Protein AF-A0A7W5KEK1-F1 (afdb_monomer_lite)

Secondary structure (DSSP, 8-state):
----PPP-PPPPPPPPP--HHHHHHHHHHHHHHPPP-HHHHHHHHHHHHT--HHHHHH---HHHHHHHHHHHHHTTSSSGGGHHHHS-HHHHHHHHHHHHHHHHHHHTT-SSPPPP-SPP-GGGS-HHHHHHHHHH-S-HHHHHHHHHHHHHHHHHTT-

Sequence (159 aa):
MKSYRPAARKAAKPFAWESMGAWVRLMHRLFALETPSSEHYQRTRETARALTVERIRECRHDDDLARCEAMLMEARAGWLYGLDRAFTRAERGTLLVEVRNRRQLLALGRQAPKPKGARMDPRCLPDDALKRLIQSHADVAVVDRLRRERERRAVERRG

Radius of gyration: 25.97 Å; chains: 1; bounding box: 60×24×90 Å

pLDDT: mean 84.9, std 13.56, range [41.19, 97.44]

Structure (mmCIF, N/CA/C/O backbone):
data_AF-A0A7W5KEK1-F1
#
_entry.id   AF-A0A7W5KEK1-F1
#
loop_
_atom_site.group_PDB
_atom_site.id
_atom_site.type_symbol
_atom_site.label_atom_id
_atom_site.label_alt_id
_atom_site.label_comp_id
_atom_site.label_asym_id
_atom_site.label_entity_id
_atom_site.label_seq_id
_atom_site.pdbx_PDB_ins_code
_atom_site.Cartn_x
_atom_site.Cartn_y
_atom_site.Cartn_z
_atom_site.occupancy
_atom_site.B_iso_or_equiv
_atom_site.auth_seq_id
_atom_site.auth_comp_id
_atom_site.auth_asym_id
_atom_site.auth_atom_id
_atom_site.pdbx_PDB_model_num
ATOM 1 N N . MET A 1 1 ? 36.462 9.501 -45.117 1.00 41.19 1 MET A N 1
ATOM 2 C CA . MET A 1 1 ? 35.834 8.569 -44.151 1.00 41.19 1 MET A CA 1
ATOM 3 C C . MET A 1 1 ? 34.475 9.123 -43.736 1.00 41.19 1 MET A C 1
ATOM 5 O O . MET A 1 1 ? 34.431 10.107 -43.012 1.00 41.19 1 MET A O 1
ATOM 9 N N . LYS A 1 2 ? 33.369 8.564 -44.249 1.00 43.12 2 LYS A N 1
ATOM 10 C CA . LYS A 1 2 ? 32.009 8.923 -43.807 1.00 43.12 2 LYS A CA 1
ATOM 11 C C . LYS A 1 2 ? 31.772 8.277 -42.442 1.00 43.12 2 LYS A C 1
ATOM 13 O O . LYS A 1 2 ? 31.727 7.055 -42.349 1.00 43.12 2 LYS A O 1
ATOM 18 N N . SER A 1 3 ? 31.672 9.088 -41.394 1.00 44.62 3 SER A N 1
ATOM 19 C CA . SER A 1 3 ? 31.310 8.638 -40.054 1.00 44.62 3 SER A CA 1
ATOM 20 C C . SER A 1 3 ? 29.878 8.101 -40.070 1.00 44.62 3 SER A C 1
ATOM 22 O O . SER A 1 3 ? 28.920 8.811 -40.378 1.00 44.62 3 SER A O 1
ATOM 24 N N . TYR A 1 4 ? 29.737 6.810 -39.779 1.00 44.66 4 TYR A N 1
ATOM 25 C CA . TYR A 1 4 ? 28.451 6.151 -39.608 1.00 44.66 4 TYR A CA 1
ATOM 26 C C . TYR A 1 4 ? 27.780 6.727 -38.353 1.00 44.66 4 TYR A C 1
ATOM 28 O O . TYR A 1 4 ? 28.151 6.389 -37.231 1.00 44.66 4 TYR A O 1
ATOM 36 N N . ARG A 1 5 ? 26.824 7.649 -38.524 1.00 48.72 5 ARG A N 1
ATOM 37 C CA . ARG A 1 5 ? 25.911 8.035 -37.440 1.00 48.72 5 ARG A CA 1
ATOM 38 C C . ARG A 1 5 ? 24.956 6.858 -37.221 1.00 48.72 5 ARG A C 1
ATOM 40 O O . ARG A 1 5 ? 24.251 6.510 -38.169 1.00 48.72 5 ARG A O 1
ATOM 47 N N . PRO A 1 6 ? 24.893 6.252 -36.021 1.00 50.03 6 PRO A N 1
ATOM 48 C CA . PRO A 1 6 ? 23.842 5.293 -35.740 1.00 50.03 6 PRO A CA 1
ATOM 49 C C . PRO A 1 6 ? 22.508 6.018 -35.912 1.00 50.03 6 PRO A C 1
ATOM 51 O O . PRO A 1 6 ? 22.307 7.090 -35.336 1.00 50.03 6 PRO A O 1
ATOM 54 N N . ALA A 1 7 ? 21.628 5.463 -36.746 1.00 50.09 7 ALA A N 1
ATOM 55 C CA . ALA A 1 7 ? 20.265 5.951 -36.883 1.00 50.09 7 ALA A CA 1
ATOM 56 C C . ALA A 1 7 ? 19.669 6.106 -35.479 1.00 50.09 7 ALA A C 1
ATOM 58 O O . ALA A 1 7 ? 19.782 5.186 -34.665 1.00 50.09 7 ALA A O 1
ATOM 59 N N . ALA A 1 8 ? 19.088 7.273 -35.186 1.00 47.56 8 ALA A N 1
ATOM 60 C CA . ALA A 1 8 ? 18.400 7.511 -33.928 1.00 47.56 8 ALA A CA 1
ATOM 61 C C . ALA A 1 8 ? 17.391 6.374 -33.726 1.00 47.56 8 ALA A C 1
ATOM 63 O O . ALA A 1 8 ? 16.401 6.282 -34.457 1.00 47.56 8 ALA A O 1
ATOM 64 N N . ARG A 1 9 ? 17.683 5.455 -32.795 1.00 56.56 9 ARG A N 1
ATOM 65 C CA . ARG A 1 9 ? 16.740 4.405 -32.415 1.00 56.56 9 ARG A CA 1
ATOM 66 C C . ARG A 1 9 ? 15.462 5.123 -32.007 1.00 56.56 9 ARG A C 1
ATOM 68 O O . ARG A 1 9 ? 15.503 5.992 -31.138 1.00 56.56 9 ARG A O 1
ATOM 75 N N . LYS A 1 10 ? 14.357 4.832 -32.702 1.00 53.78 10 LYS A N 1
ATOM 76 C CA . LYS A 1 10 ? 13.035 5.371 -32.364 1.00 53.78 10 LYS A CA 1
ATOM 77 C C . LYS A 1 10 ? 12.827 5.156 -30.869 1.00 53.78 10 LYS A C 1
ATOM 79 O O . LYS A 1 10 ? 12.846 4.010 -30.434 1.00 53.78 10 LYS A O 1
ATOM 84 N N . ALA A 1 11 ? 12.653 6.243 -30.116 1.00 56.56 11 ALA A N 1
ATOM 85 C CA . ALA A 1 11 ? 12.345 6.165 -28.696 1.00 56.56 11 ALA A CA 1
ATOM 86 C C . ALA A 1 11 ? 11.171 5.196 -28.500 1.00 56.56 11 ALA A C 1
ATOM 88 O O . ALA A 1 11 ? 10.146 5.314 -29.184 1.00 56.56 11 ALA A O 1
ATOM 89 N N . ALA A 1 12 ? 11.351 4.201 -27.631 1.00 59.41 12 ALA A N 1
ATOM 90 C CA . ALA A 1 12 ? 10.292 3.264 -27.298 1.00 59.41 12 ALA A CA 1
ATOM 91 C C . ALA A 1 12 ? 9.057 4.053 -26.839 1.00 59.41 12 ALA A C 1
ATOM 93 O O . ALA A 1 12 ? 9.173 5.019 -26.085 1.00 59.41 12 ALA A O 1
ATOM 94 N N . LYS A 1 13 ? 7.868 3.676 -27.325 1.00 60.53 13 LYS A N 1
ATOM 95 C CA . LYS A 1 13 ? 6.630 4.326 -26.883 1.00 60.53 13 LYS A CA 1
ATOM 96 C C . LYS A 1 13 ? 6.479 4.127 -25.366 1.00 60.53 13 LYS A C 1
ATOM 98 O O . LYS A 1 13 ? 6.654 2.991 -24.911 1.00 60.53 13 LYS A O 1
ATOM 103 N N . PRO A 1 14 ? 6.135 5.181 -24.606 1.00 64.12 14 PRO A N 1
ATOM 104 C CA . PRO A 1 14 ? 5.912 5.061 -23.173 1.00 64.12 14 PRO A CA 1
ATOM 105 C C . PRO A 1 14 ? 4.763 4.088 -22.905 1.00 64.12 14 PRO A C 1
ATOM 107 O O . PRO A 1 14 ? 3.810 3.998 -23.686 1.00 64.12 14 PRO A O 1
ATOM 110 N N . PHE A 1 15 ? 4.858 3.343 -21.804 1.00 75.69 15 PHE A N 1
ATOM 111 C CA . PHE A 1 15 ? 3.777 2.465 -21.371 1.00 75.69 15 PHE A CA 1
ATOM 112 C C . PHE A 1 15 ? 2.512 3.286 -21.085 1.00 75.69 15 PHE A C 1
ATOM 114 O O . PHE A 1 15 ? 2.535 4.214 -20.278 1.00 75.69 15 PHE A O 1
ATOM 121 N N . ALA A 1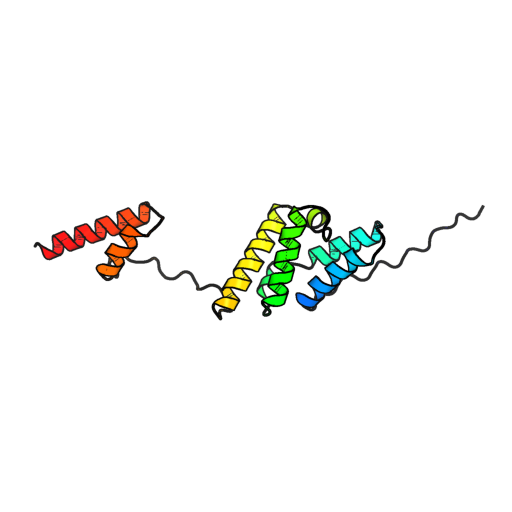 16 ? 1.405 2.924 -21.733 1.00 83.06 16 ALA A N 1
ATOM 122 C CA . ALA A 1 16 ? 0.088 3.463 -21.429 1.00 83.06 16 ALA A CA 1
ATOM 123 C C . ALA A 1 16 ? -0.575 2.572 -20.372 1.00 83.06 16 ALA A C 1
ATOM 125 O O . ALA A 1 16 ? -0.761 1.376 -20.589 1.00 83.06 16 ALA A O 1
ATOM 126 N N . TRP A 1 17 ? -0.903 3.144 -19.213 1.00 87.00 17 TRP A N 1
ATOM 127 C CA . TRP A 1 17 ? -1.548 2.397 -18.136 1.00 87.00 17 TRP A CA 1
ATOM 128 C C . TRP A 1 17 ? -2.970 1.978 -18.527 1.00 87.00 17 TRP A C 1
ATOM 130 O O . TRP A 1 17 ? -3.836 2.830 -18.712 1.00 87.00 17 TRP A O 1
ATOM 140 N N . GLU A 1 18 ? -3.221 0.671 -18.567 1.00 89.31 18 GLU A N 1
ATOM 141 C CA . GLU A 1 18 ? -4.557 0.098 -18.795 1.00 89.31 18 GLU A CA 1
ATOM 142 C C . GLU A 1 18 ? -5.147 -0.500 -17.512 1.00 89.31 18 GLU A C 1
ATOM 144 O O . GLU A 1 18 ? -6.286 -0.232 -17.141 1.00 89.31 18 GLU A O 1
ATOM 149 N N . SER A 1 19 ? -4.362 -1.322 -16.814 1.00 92.25 19 SER A N 1
ATOM 150 C CA . SER A 1 19 ? -4.759 -2.004 -15.582 1.00 92.25 19 SER A CA 1
ATOM 151 C C . SER A 1 19 ? -3.532 -2.440 -14.784 1.00 92.25 19 SER A C 1
ATOM 153 O O . SER A 1 19 ? -2.434 -2.564 -15.335 1.00 92.25 19 SER A O 1
ATOM 155 N N . MET A 1 20 ? -3.735 -2.744 -13.498 1.00 94.19 20 MET A N 1
ATOM 156 C CA . MET A 1 20 ? -2.693 -3.328 -12.648 1.00 94.19 20 MET A CA 1
ATOM 157 C C . MET A 1 20 ? -2.175 -4.649 -13.235 1.00 94.19 20 MET A C 1
ATOM 159 O O . MET A 1 20 ? -0.969 -4.821 -13.383 1.00 94.19 20 MET A O 1
ATOM 163 N N . GLY A 1 21 ? -3.064 -5.556 -13.652 1.00 92.62 21 GLY A N 1
ATOM 164 C CA . GLY A 1 21 ? -2.660 -6.822 -14.263 1.00 92.62 21 GLY A CA 1
ATOM 165 C C . GLY A 1 21 ? -1.838 -6.654 -15.548 1.00 92.62 21 GLY A C 1
ATOM 166 O O . GLY A 1 21 ? -0.876 -7.395 -15.761 1.00 92.62 21 GLY A O 1
ATOM 167 N N . ALA A 1 22 ? -2.164 -5.674 -16.401 1.00 92.81 22 ALA A N 1
ATOM 168 C CA . ALA A 1 22 ? -1.365 -5.368 -17.593 1.00 92.81 22 ALA A CA 1
ATOM 169 C C . ALA A 1 22 ? 0.037 -4.865 -17.225 1.00 92.81 22 ALA A C 1
ATOM 171 O O . ALA A 1 22 ? 1.026 -5.310 -17.813 1.00 92.81 22 ALA A O 1
ATOM 172 N N . TRP A 1 23 ? 0.122 -4.000 -16.213 1.00 94.12 23 TRP A N 1
ATOM 173 C CA . TRP A 1 23 ? 1.388 -3.508 -15.685 1.00 94.12 23 TRP A CA 1
ATOM 174 C C . TRP A 1 23 ? 2.253 -4.642 -15.112 1.00 94.12 23 TRP A C 1
ATOM 176 O O . TRP A 1 23 ? 3.405 -4.788 -15.519 1.00 94.12 23 TRP A O 1
ATOM 186 N N . VAL A 1 24 ? 1.685 -5.505 -14.258 1.00 91.75 24 VAL A N 1
ATOM 187 C CA . VAL A 1 24 ? 2.380 -6.667 -13.668 1.00 91.75 24 VAL A CA 1
ATOM 188 C C . VAL A 1 24 ? 2.948 -7.569 -14.768 1.00 91.75 24 VAL A C 1
ATOM 190 O O . VAL A 1 24 ? 4.134 -7.900 -14.760 1.00 91.75 24 VAL A O 1
ATOM 193 N N . ARG A 1 25 ? 2.127 -7.929 -15.765 1.00 90.88 25 ARG A N 1
ATOM 194 C CA . ARG A 1 25 ? 2.565 -8.774 -16.889 1.00 90.88 25 ARG A CA 1
ATOM 195 C C . ARG A 1 25 ? 3.694 -8.135 -17.690 1.00 90.88 25 ARG A C 1
ATOM 197 O O . ARG A 1 25 ? 4.639 -8.832 -18.058 1.00 90.88 25 ARG A O 1
ATOM 204 N N . LEU A 1 26 ? 3.609 -6.833 -17.968 1.00 89.94 26 LEU A N 1
ATOM 205 C CA . LEU A 1 26 ? 4.654 -6.139 -18.711 1.00 89.94 26 LEU A CA 1
ATOM 206 C C . LEU A 1 26 ? 5.964 -6.092 -17.919 1.00 89.94 26 LEU A C 1
ATOM 208 O O . LEU A 1 26 ? 7.011 -6.382 -18.489 1.00 89.94 26 LEU A O 1
ATOM 212 N N . MET A 1 27 ? 5.913 -5.803 -16.619 1.00 89.88 27 MET A N 1
ATOM 213 C CA . MET A 1 27 ? 7.105 -5.800 -15.771 1.00 89.88 27 MET A CA 1
ATOM 214 C C . MET A 1 27 ? 7.785 -7.174 -15.721 1.00 89.88 27 MET A C 1
ATOM 216 O O . MET A 1 27 ? 9.001 -7.248 -15.888 1.00 89.88 27 MET A O 1
ATOM 220 N N . HIS A 1 28 ? 7.029 -8.271 -15.582 1.00 87.69 28 HIS A N 1
ATOM 221 C CA . HIS A 1 28 ? 7.601 -9.620 -15.689 1.00 87.69 28 HIS A CA 1
ATOM 222 C C . HIS A 1 28 ? 8.236 -9.865 -17.061 1.00 87.69 28 HIS A C 1
ATOM 224 O O . HIS A 1 28 ? 9.338 -10.404 -17.144 1.00 87.69 28 HIS A O 1
ATOM 230 N N . ARG A 1 29 ? 7.567 -9.446 -18.142 1.00 86.62 29 ARG A N 1
ATOM 231 C CA . ARG A 1 29 ? 8.061 -9.634 -19.510 1.00 86.62 29 ARG A CA 1
ATOM 232 C C . ARG A 1 29 ? 9.377 -8.902 -19.759 1.00 86.62 29 ARG A C 1
ATOM 234 O O . ARG A 1 29 ? 10.276 -9.494 -20.350 1.00 86.62 29 ARG A O 1
ATOM 241 N N . LEU A 1 30 ? 9.480 -7.644 -19.322 1.00 85.12 30 LEU A N 1
ATOM 242 C CA . LEU A 1 30 ? 10.696 -6.843 -19.474 1.00 85.12 30 LEU A CA 1
ATOM 243 C C . LEU A 1 30 ? 11.892 -7.564 -18.833 1.00 85.12 30 LEU A C 1
ATOM 245 O O . LEU A 1 30 ? 12.943 -7.649 -19.453 1.00 85.12 30 LEU A O 1
ATOM 249 N N . PHE A 1 31 ? 11.716 -8.172 -17.659 1.00 77.69 31 PHE A N 1
ATOM 250 C CA . PHE A 1 31 ? 12.807 -8.854 -16.951 1.00 77.69 31 PHE A CA 1
ATOM 251 C C . PHE A 1 31 ? 13.094 -10.278 -17.414 1.00 77.69 31 PHE A C 1
ATOM 253 O O . PHE A 1 31 ? 14.227 -10.732 -17.293 1.00 77.69 31 PHE A O 1
ATOM 260 N N . ALA A 1 32 ? 12.092 -10.990 -17.926 1.00 77.19 32 ALA A N 1
ATOM 261 C CA . ALA A 1 32 ? 12.263 -12.371 -18.362 1.00 77.19 32 ALA A CA 1
ATOM 262 C C . ALA A 1 32 ? 12.882 -12.492 -19.763 1.00 77.19 32 ALA A C 1
ATOM 264 O O . ALA A 1 32 ? 13.515 -13.503 -20.053 1.00 77.19 32 ALA A O 1
ATOM 265 N N . LEU A 1 33 ? 12.661 -11.510 -20.648 1.00 69.94 33 LEU A N 1
ATOM 266 C CA . LEU A 1 33 ? 12.920 -11.677 -22.084 1.00 69.94 33 LEU A CA 1
ATOM 267 C C . LEU A 1 33 ? 13.889 -10.662 -22.698 1.00 69.94 33 LEU A C 1
ATOM 269 O O . LEU A 1 33 ? 14.439 -10.944 -23.762 1.00 69.94 33 LEU A O 1
ATOM 273 N N . GLU A 1 34 ? 14.073 -9.474 -22.115 1.00 67.81 34 GLU A N 1
ATOM 274 C CA . GLU A 1 34 ? 14.855 -8.420 -22.772 1.00 67.81 34 GLU A CA 1
ATOM 275 C C . GLU A 1 34 ? 16.335 -8.442 -22.361 1.00 67.81 34 GLU A C 1
ATOM 277 O O . GLU A 1 34 ? 16.688 -8.580 -21.192 1.00 67.81 34 GLU A O 1
ATOM 282 N N . THR A 1 35 ? 17.228 -8.284 -23.343 1.00 72.44 35 THR A N 1
ATOM 283 C CA . THR A 1 35 ? 18.675 -8.210 -23.104 1.00 72.44 35 THR A CA 1
ATOM 284 C C . THR A 1 35 ? 19.038 -6.897 -22.392 1.00 72.44 35 THR A C 1
ATOM 286 O O . THR A 1 35 ? 18.611 -5.827 -22.846 1.00 72.44 35 THR A O 1
ATOM 289 N N . PRO A 1 36 ? 19.869 -6.929 -21.330 1.00 75.69 36 PRO A N 1
ATOM 290 C CA . PRO A 1 36 ? 20.276 -5.726 -20.611 1.00 75.69 36 PRO A CA 1
ATOM 291 C C . PRO A 1 36 ? 20.912 -4.676 -21.533 1.00 75.69 36 PRO A C 1
ATOM 293 O O . PRO A 1 36 ? 21.937 -4.911 -22.170 1.00 75.69 36 PRO A O 1
ATOM 296 N N . SER A 1 37 ? 20.306 -3.492 -21.590 1.00 79.88 37 SER A N 1
ATOM 297 C CA . SER A 1 37 ? 20.787 -2.329 -22.344 1.00 79.88 37 SER A CA 1
ATOM 298 C C . SER A 1 37 ? 20.300 -1.033 -21.687 1.00 79.88 37 SER A C 1
ATOM 300 O O . SER A 1 37 ? 19.382 -1.056 -20.866 1.00 79.88 37 SER A O 1
ATOM 302 N N . SER A 1 38 ? 20.900 0.113 -22.026 1.00 78.31 38 SER A N 1
ATOM 303 C CA . SER A 1 38 ? 20.467 1.422 -21.504 1.00 78.31 38 SER A CA 1
ATOM 304 C C . SER A 1 38 ? 18.993 1.711 -21.809 1.00 78.31 38 SER A C 1
ATOM 306 O O . SER A 1 38 ? 18.252 2.148 -20.932 1.00 78.31 38 SER A O 1
ATOM 308 N N . GLU A 1 39 ? 18.561 1.388 -23.027 1.00 82.50 39 GLU A N 1
ATOM 309 C CA . GLU A 1 39 ? 17.179 1.501 -23.495 1.00 82.50 39 GLU A CA 1
ATOM 310 C C . GLU A 1 39 ? 16.226 0.605 -22.689 1.00 82.50 39 GLU A C 1
ATOM 312 O O . GLU A 1 39 ? 15.181 1.063 -22.225 1.00 82.50 39 GLU A O 1
ATOM 317 N N . HIS A 1 40 ? 16.624 -0.644 -22.436 1.00 82.94 40 HIS A N 1
ATOM 318 C CA . HIS A 1 40 ? 15.873 -1.570 -21.590 1.00 82.94 40 HIS A CA 1
ATOM 319 C C . HIS A 1 40 ? 15.700 -1.033 -20.156 1.00 82.94 40 HIS A C 1
ATOM 321 O O . HIS A 1 40 ? 14.590 -1.032 -19.618 1.00 82.94 40 HIS A O 1
ATOM 327 N N . TYR A 1 41 ? 16.767 -0.515 -19.536 1.00 81.44 41 TYR A N 1
ATOM 328 C CA . TYR A 1 41 ? 16.680 0.060 -18.189 1.00 81.44 41 TYR A CA 1
ATOM 329 C C . TYR A 1 41 ? 15.790 1.302 -18.136 1.00 81.44 41 TYR A C 1
ATOM 331 O O . TYR A 1 41 ? 15.035 1.471 -17.176 1.00 81.44 41 TYR A O 1
ATOM 339 N N . GLN A 1 42 ? 15.855 2.159 -19.158 1.00 84.50 42 GLN A N 1
ATOM 340 C CA . GLN A 1 42 ? 14.990 3.329 -19.257 1.00 84.50 42 GLN A CA 1
ATOM 341 C C . GLN A 1 42 ? 13.519 2.916 -19.357 1.00 84.50 42 GLN A C 1
ATOM 343 O O . GLN A 1 42 ? 12.702 3.367 -18.557 1.00 84.50 42 GLN A O 1
ATOM 348 N N . ARG A 1 43 ? 13.192 1.996 -20.269 1.00 85.50 43 ARG A N 1
ATOM 349 C CA . ARG A 1 43 ? 11.824 1.504 -20.469 1.00 85.50 43 ARG A CA 1
ATOM 350 C C . ARG A 1 43 ? 11.263 0.813 -19.230 1.00 85.50 43 ARG A C 1
ATOM 352 O O . ARG A 1 43 ? 10.107 1.027 -18.865 1.00 85.50 43 ARG A O 1
ATOM 359 N N . THR A 1 44 ? 12.092 0.020 -18.559 1.00 86.62 44 THR A N 1
ATOM 360 C CA . THR A 1 44 ? 11.772 -0.576 -17.261 1.00 86.62 44 THR A CA 1
ATOM 361 C C . THR A 1 44 ? 11.451 0.493 -16.226 1.00 86.62 44 THR A C 1
ATOM 363 O O . THR A 1 44 ? 10.434 0.399 -15.544 1.00 86.62 44 THR A O 1
ATOM 366 N N . ARG A 1 45 ? 12.286 1.531 -16.113 1.00 87.69 45 ARG A N 1
ATOM 367 C CA . ARG A 1 45 ? 12.079 2.614 -15.148 1.00 87.69 45 ARG A CA 1
ATOM 368 C C . ARG A 1 45 ? 10.797 3.392 -15.435 1.00 87.69 45 ARG A C 1
ATOM 370 O O . ARG A 1 45 ? 10.056 3.681 -14.500 1.00 87.69 45 ARG A O 1
ATOM 377 N N . GLU A 1 46 ? 10.534 3.717 -16.696 1.00 89.00 46 GLU A N 1
ATOM 378 C CA . GLU A 1 46 ? 9.313 4.406 -17.128 1.00 89.00 46 GLU A CA 1
ATOM 379 C C . GLU A 1 46 ? 8.066 3.565 -16.833 1.00 89.00 46 GLU A C 1
ATOM 381 O O . GLU A 1 46 ? 7.112 4.063 -16.238 1.00 89.00 46 GLU A O 1
ATOM 386 N N . THR A 1 47 ? 8.105 2.270 -17.160 1.00 90.62 47 THR A N 1
ATOM 387 C CA . THR A 1 47 ? 7.006 1.339 -16.871 1.00 90.62 47 THR A CA 1
ATOM 388 C C . THR A 1 47 ? 6.787 1.214 -15.367 1.00 90.62 47 THR A C 1
ATOM 390 O O . THR A 1 47 ? 5.660 1.350 -14.898 1.00 90.62 47 THR A O 1
ATOM 393 N N . ALA A 1 48 ? 7.854 1.032 -14.586 1.00 91.00 48 ALA A N 1
ATOM 394 C CA . ALA A 1 48 ? 7.780 0.971 -13.133 1.00 91.00 48 ALA A CA 1
ATOM 395 C C . ALA A 1 48 ? 7.141 2.236 -12.547 1.00 91.00 48 ALA A C 1
ATOM 397 O O . ALA A 1 48 ? 6.246 2.136 -11.714 1.00 91.00 48 ALA A O 1
ATOM 398 N N . ARG A 1 49 ? 7.539 3.422 -13.025 1.00 92.00 49 ARG A N 1
ATOM 399 C CA . ARG A 1 49 ? 7.019 4.718 -12.562 1.00 92.00 49 ARG A CA 1
ATOM 400 C C . ARG A 1 49 ? 5.564 4.993 -12.948 1.00 92.00 49 ARG A C 1
ATOM 402 O O . ARG A 1 49 ? 4.976 5.903 -12.372 1.00 92.00 49 ARG A O 1
ATOM 409 N N . ALA A 1 50 ? 4.966 4.204 -13.839 1.00 93.38 50 ALA A N 1
ATOM 410 C CA . ALA A 1 50 ? 3.527 4.262 -14.088 1.00 93.38 50 ALA A CA 1
ATOM 411 C C . ALA A 1 50 ? 2.694 3.724 -12.906 1.00 93.38 50 ALA A C 1
ATOM 413 O O . ALA A 1 50 ? 1.510 4.046 -12.802 1.00 93.38 50 ALA A O 1
ATOM 414 N N . LEU A 1 51 ? 3.296 2.933 -12.005 1.00 94.56 51 LEU A N 1
ATOM 415 C CA . LEU A 1 51 ? 2.660 2.507 -10.761 1.00 94.56 51 LEU A CA 1
ATOM 416 C C . LEU A 1 51 ? 2.618 3.675 -9.768 1.00 94.56 51 LEU A C 1
ATOM 418 O O . LEU A 1 51 ? 3.646 4.082 -9.223 1.00 94.56 51 LEU A O 1
ATOM 422 N N . THR A 1 52 ? 1.414 4.173 -9.496 1.00 94.81 52 THR A N 1
ATOM 423 C CA . THR A 1 52 ? 1.172 5.230 -8.506 1.00 94.81 52 THR A CA 1
ATOM 424 C C . THR A 1 52 ? 0.189 4.775 -7.430 1.00 94.81 52 THR A C 1
ATOM 426 O O . THR A 1 52 ? -0.515 3.772 -7.578 1.00 94.81 52 THR A O 1
ATOM 429 N N . VAL A 1 53 ? 0.118 5.534 -6.335 1.00 95.06 53 VAL A N 1
ATOM 430 C CA . VAL A 1 53 ? -0.838 5.299 -5.241 1.00 95.06 53 VAL A CA 1
ATOM 431 C C . VAL A 1 53 ? -2.282 5.353 -5.747 1.00 95.06 53 VAL A C 1
ATOM 433 O O . VAL A 1 53 ? -3.109 4.530 -5.362 1.00 95.06 53 VAL A O 1
ATOM 436 N N . GLU A 1 54 ? -2.586 6.285 -6.643 1.00 94.06 54 GLU A N 1
ATOM 437 C CA . GLU A 1 54 ? -3.909 6.461 -7.244 1.00 94.06 54 GLU A CA 1
ATOM 438 C C . GLU A 1 54 ? -4.303 5.213 -8.036 1.00 94.06 54 GLU A C 1
ATOM 440 O O . GLU A 1 54 ? -5.378 4.656 -7.820 1.00 94.06 54 GLU A O 1
ATOM 445 N N . ARG A 1 55 ? -3.386 4.693 -8.861 1.00 95.00 55 ARG A N 1
ATOM 446 C CA . ARG A 1 55 ? -3.614 3.466 -9.636 1.00 95.00 55 ARG A CA 1
ATOM 447 C C . ARG A 1 55 ? -3.801 2.229 -8.762 1.00 95.00 55 ARG A C 1
ATOM 449 O O . ARG A 1 55 ? -4.620 1.369 -9.082 1.00 95.00 55 ARG A O 1
ATOM 456 N N . ILE A 1 56 ? -3.086 2.146 -7.640 1.00 96.00 56 ILE A N 1
ATOM 457 C CA . ILE A 1 56 ? -3.296 1.085 -6.646 1.00 96.00 56 ILE A CA 1
ATOM 458 C C . ILE A 1 56 ? -4.708 1.181 -6.055 1.00 96.00 56 ILE A C 1
ATOM 460 O O . ILE A 1 56 ? -5.409 0.172 -5.978 1.00 96.00 56 ILE A O 1
ATOM 464 N N . ARG A 1 57 ? -5.155 2.386 -5.678 1.00 94.62 57 ARG A N 1
ATOM 465 C CA . ARG A 1 57 ? -6.488 2.618 -5.094 1.00 94.62 57 ARG A CA 1
ATOM 466 C C . ARG A 1 57 ? -7.628 2.304 -6.066 1.00 94.62 57 ARG A C 1
ATOM 468 O O . ARG A 1 57 ? -8.678 1.842 -5.625 1.00 94.62 57 ARG A O 1
ATOM 475 N N . GLU A 1 58 ? -7.423 2.518 -7.363 1.00 93.44 58 GLU A N 1
ATOM 476 C CA . GLU A 1 58 ? -8.395 2.201 -8.419 1.00 93.44 58 GLU A CA 1
ATOM 477 C C . GLU A 1 58 ? -8.559 0.691 -8.660 1.00 93.44 58 GLU A C 1
ATOM 479 O O . GLU A 1 58 ? -9.618 0.254 -9.120 1.00 93.44 58 GLU A O 1
ATOM 484 N N . CYS A 1 59 ? -7.545 -0.120 -8.339 1.00 94.25 59 CYS A N 1
ATOM 485 C CA . CYS A 1 59 ? -7.564 -1.556 -8.602 1.00 94.25 59 CYS A CA 1
ATOM 486 C C . CYS A 1 59 ? -8.688 -2.268 -7.830 1.00 94.25 59 CYS A C 1
ATOM 488 O O . CYS A 1 59 ? -8.935 -1.991 -6.653 1.00 94.25 59 CYS A O 1
ATOM 490 N N . ARG A 1 60 ? -9.379 -3.206 -8.487 1.00 93.44 60 ARG A N 1
ATOM 491 C CA . ARG A 1 60 ? -10.513 -3.962 -7.919 1.00 93.44 60 ARG A CA 1
ATOM 492 C C . ARG A 1 60 ? -10.265 -5.468 -7.818 1.00 93.44 60 ARG A C 1
ATOM 494 O O . ARG A 1 60 ? -11.131 -6.178 -7.320 1.00 93.44 60 ARG A O 1
ATOM 501 N N . HIS A 1 61 ? -9.113 -5.943 -8.281 1.00 94.12 61 HIS A N 1
ATOM 502 C CA . HIS A 1 61 ? -8.780 -7.363 -8.343 1.00 94.12 61 HIS A CA 1
ATOM 503 C C . HIS A 1 61 ? -7.698 -7.679 -7.304 1.00 94.12 61 HIS A C 1
ATOM 505 O O . HIS A 1 61 ? -6.582 -7.168 -7.413 1.00 94.12 61 HIS A O 1
ATOM 511 N N . ASP A 1 62 ? -8.024 -8.497 -6.292 1.00 94.31 62 ASP A N 1
ATOM 512 C CA . ASP A 1 62 ? -7.051 -8.868 -5.247 1.00 94.31 62 ASP A CA 1
ATOM 513 C C . ASP A 1 62 ? -5.859 -9.629 -5.835 1.00 94.31 62 ASP A C 1
ATOM 515 O O . ASP A 1 62 ? -4.728 -9.356 -5.453 1.00 94.31 62 ASP A O 1
ATOM 519 N N . ASP A 1 63 ? -6.083 -10.488 -6.833 1.00 95.25 63 ASP A N 1
ATOM 520 C CA . ASP A 1 63 ? -5.014 -11.253 -7.486 1.00 95.25 63 ASP A CA 1
ATOM 521 C C . ASP A 1 63 ? -3.937 -10.353 -8.111 1.00 95.25 63 ASP A C 1
ATOM 523 O O . ASP A 1 63 ? -2.739 -10.613 -7.975 1.00 95.25 63 ASP A O 1
ATOM 527 N N . ASP A 1 64 ? -4.342 -9.261 -8.767 1.00 94.44 64 ASP A N 1
ATOM 528 C CA . ASP A 1 64 ? -3.410 -8.294 -9.356 1.00 94.44 64 ASP A CA 1
ATOM 529 C C . ASP A 1 64 ? -2.638 -7.533 -8.267 1.00 94.44 64 ASP A C 1
ATOM 531 O O . ASP A 1 64 ? -1.438 -7.277 -8.404 1.00 94.44 64 ASP A O 1
ATOM 535 N N . LEU A 1 65 ? -3.311 -7.195 -7.162 1.00 96.25 65 LEU A N 1
ATOM 536 C CA . LEU A 1 65 ? -2.690 -6.549 -6.006 1.00 96.25 65 LEU A CA 1
ATOM 537 C C . LEU A 1 65 ? -1.715 -7.486 -5.287 1.00 96.25 65 LEU A C 1
ATOM 539 O O . LEU A 1 65 ? -0.644 -7.042 -4.886 1.00 96.25 65 LEU A O 1
ATOM 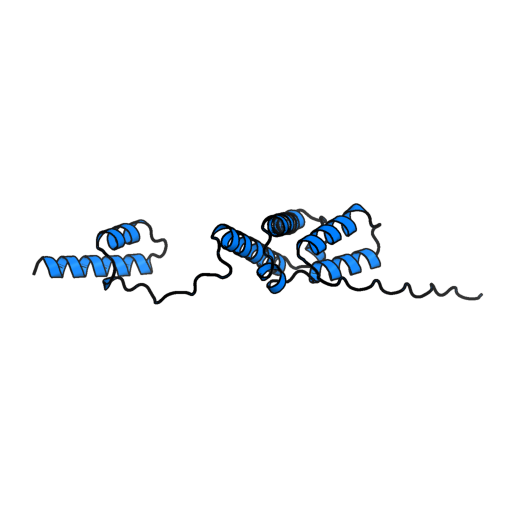543 N N . ALA A 1 66 ? -2.042 -8.772 -5.161 1.00 96.00 66 ALA A N 1
ATOM 544 C CA . ALA A 1 66 ? -1.180 -9.781 -4.559 1.00 96.00 66 ALA A CA 1
ATOM 545 C C . ALA A 1 66 ? 0.117 -9.957 -5.359 1.00 96.00 66 ALA A C 1
ATOM 547 O O . ALA A 1 66 ? 1.204 -9.999 -4.784 1.00 96.00 66 ALA A O 1
ATOM 548 N N . ARG A 1 67 ? 0.022 -9.981 -6.695 1.00 93.88 67 ARG A N 1
ATOM 549 C CA . ARG A 1 67 ? 1.200 -10.032 -7.575 1.00 93.88 67 ARG A CA 1
ATOM 550 C C . ARG A 1 67 ? 2.033 -8.756 -7.483 1.00 93.88 67 ARG A C 1
ATOM 552 O O . ARG A 1 67 ? 3.254 -8.833 -7.375 1.00 93.88 67 ARG A O 1
ATOM 559 N N . CYS A 1 68 ? 1.387 -7.589 -7.463 1.00 94.06 68 CYS A N 1
ATOM 560 C CA . CYS A 1 68 ? 2.077 -6.319 -7.243 1.00 94.06 68 CYS A CA 1
ATOM 561 C C . CYS A 1 68 ? 2.795 -6.289 -5.881 1.00 94.06 68 CYS A C 1
ATOM 563 O O . CYS A 1 68 ? 3.924 -5.806 -5.792 1.00 94.06 68 CYS A O 1
ATOM 565 N N . GLU A 1 69 ? 2.168 -6.812 -4.823 1.00 94.62 69 GLU A N 1
ATOM 566 C CA . GLU A 1 69 ? 2.776 -6.917 -3.495 1.00 94.62 69 GLU A CA 1
ATOM 567 C C . GLU A 1 69 ? 4.029 -7.794 -3.519 1.00 94.62 69 GLU A C 1
ATOM 569 O O . GLU A 1 69 ? 5.073 -7.371 -3.018 1.00 94.62 69 GLU A O 1
ATOM 574 N N . ALA A 1 70 ? 3.936 -8.982 -4.125 1.00 91.19 70 ALA A N 1
ATOM 575 C CA . ALA A 1 70 ? 5.058 -9.905 -4.261 1.00 91.19 70 ALA A CA 1
ATOM 576 C C . ALA A 1 70 ? 6.238 -9.230 -4.973 1.00 91.19 70 ALA A C 1
ATOM 578 O O . ALA A 1 70 ? 7.339 -9.190 -4.429 1.00 91.19 70 ALA A O 1
ATOM 579 N N . MET A 1 71 ? 5.988 -8.568 -6.108 1.00 90.06 71 MET A N 1
ATOM 580 C CA . MET A 1 71 ? 7.021 -7.830 -6.840 1.00 90.06 71 MET A CA 1
ATOM 581 C C . MET A 1 71 ? 7.686 -6.727 -5.998 1.00 90.06 71 MET A C 1
ATOM 583 O O . MET A 1 71 ? 8.911 -6.591 -6.006 1.00 90.06 71 MET A O 1
ATOM 587 N N . LEU A 1 72 ? 6.904 -5.933 -5.255 1.00 90.19 72 LEU A N 1
ATOM 588 C CA . LEU A 1 72 ? 7.432 -4.864 -4.394 1.00 90.19 72 LEU A CA 1
ATOM 589 C C . LEU A 1 72 ? 8.244 -5.415 -3.211 1.00 90.19 72 LEU A C 1
ATOM 591 O O . LEU A 1 72 ? 9.220 -4.788 -2.789 1.00 90.19 72 LEU A O 1
ATOM 595 N N . MET A 1 73 ? 7.852 -6.571 -2.673 1.00 87.81 73 MET A N 1
ATOM 596 C CA . MET A 1 73 ? 8.571 -7.265 -1.605 1.00 87.81 73 MET A CA 1
ATOM 597 C C . MET A 1 73 ? 9.880 -7.875 -2.112 1.00 87.81 73 MET A C 1
ATOM 599 O O . MET A 1 73 ? 10.928 -7.664 -1.500 1.00 87.81 73 MET A O 1
ATOM 603 N N . GLU A 1 74 ? 9.842 -8.573 -3.244 1.00 83.00 74 GLU A N 1
ATOM 604 C CA . GLU A 1 74 ? 11.001 -9.234 -3.852 1.00 83.00 74 GLU A CA 1
ATOM 605 C C . GLU A 1 74 ? 12.044 -8.229 -4.352 1.00 83.00 74 GLU A C 1
ATOM 607 O O . GLU A 1 74 ? 13.242 -8.464 -4.213 1.00 83.00 74 GLU A O 1
ATOM 612 N N . ALA A 1 75 ? 11.624 -7.043 -4.804 1.00 73.25 75 ALA A N 1
ATOM 613 C CA . ALA A 1 75 ? 12.535 -5.949 -5.152 1.00 73.25 75 ALA A CA 1
ATOM 614 C C . ALA A 1 75 ? 13.442 -5.499 -3.988 1.00 73.25 75 ALA A C 1
ATOM 616 O O . ALA A 1 75 ? 14.441 -4.808 -4.197 1.00 73.25 75 ALA A O 1
ATOM 617 N N . ARG A 1 76 ? 13.115 -5.861 -2.739 1.00 64.56 76 ARG A N 1
ATOM 618 C CA . ARG A 1 76 ? 13.979 -5.623 -1.575 1.00 64.56 76 ARG A CA 1
ATOM 619 C C . ARG A 1 76 ? 15.189 -6.567 -1.533 1.00 64.56 76 ARG A C 1
ATOM 621 O O . ARG A 1 76 ? 16.177 -6.198 -0.906 1.00 64.56 76 ARG A O 1
ATOM 628 N N . ALA A 1 77 ? 15.114 -7.732 -2.179 1.00 62.03 77 ALA A N 1
ATOM 629 C CA . ALA A 1 77 ? 16.170 -8.748 -2.220 1.00 62.03 77 ALA A CA 1
ATOM 630 C C . ALA A 1 77 ? 17.207 -8.524 -3.342 1.00 62.03 77 ALA A C 1
ATOM 632 O O . ALA A 1 77 ? 18.204 -9.236 -3.396 1.00 62.03 77 ALA A O 1
ATOM 633 N N . GLY A 1 78 ? 17.019 -7.497 -4.180 1.00 56.56 78 GLY A N 1
ATOM 634 C CA . GLY A 1 78 ? 17.950 -7.105 -5.241 1.00 56.56 78 GLY A CA 1
ATOM 635 C C . GLY A 1 78 ? 17.513 -7.558 -6.636 1.00 56.56 78 GLY A C 1
ATOM 636 O O . GLY A 1 78 ? 16.932 -8.625 -6.792 1.00 56.56 78 GLY A O 1
ATOM 637 N N . TRP A 1 79 ? 17.776 -6.689 -7.622 1.00 58.16 79 TRP A N 1
ATOM 638 C CA . TRP A 1 79 ? 17.635 -6.790 -9.092 1.00 58.16 79 TRP A CA 1
ATOM 639 C C . TRP A 1 79 ? 16.364 -7.373 -9.726 1.00 58.16 79 TRP A C 1
ATOM 641 O O . TRP A 1 79 ? 16.176 -7.228 -10.935 1.00 58.16 79 TRP A O 1
ATOM 651 N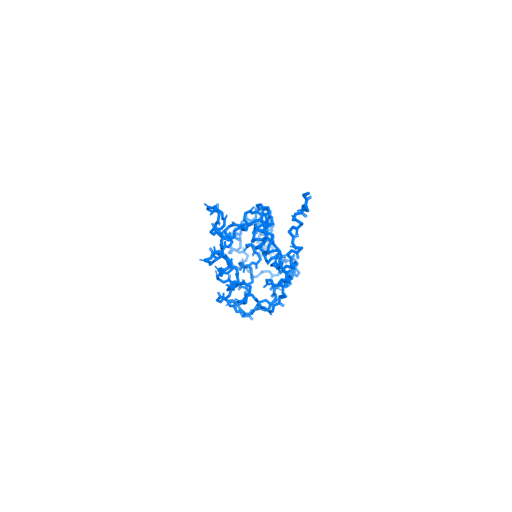 N . LEU A 1 80 ? 15.446 -7.938 -8.952 1.00 65.06 80 LEU A N 1
ATOM 652 C CA . LEU A 1 80 ? 14.169 -8.407 -9.453 1.00 65.06 80 LEU A CA 1
ATOM 653 C C . LEU A 1 80 ? 13.301 -7.191 -9.811 1.00 65.06 80 LEU A C 1
ATOM 655 O O . LEU A 1 80 ? 12.976 -6.353 -8.966 1.00 65.06 80 LEU A O 1
ATOM 659 N N . TYR A 1 81 ? 12.973 -7.072 -11.096 1.00 65.94 81 TYR A N 1
ATOM 660 C CA . TYR A 1 81 ? 12.098 -6.047 -11.677 1.00 65.94 81 TYR A CA 1
ATOM 661 C C . TYR A 1 81 ? 12.641 -4.609 -11.755 1.00 65.94 81 TYR A C 1
ATOM 663 O O . TYR A 1 81 ? 11.915 -3.714 -12.190 1.00 65.94 81 TYR A O 1
ATOM 671 N N . GLY A 1 82 ? 13.896 -4.346 -11.362 1.00 73.38 82 GLY A N 1
ATOM 672 C CA . GLY A 1 82 ? 14.522 -3.014 -11.480 1.00 73.38 82 GLY A CA 1
ATOM 673 C C . GLY A 1 82 ? 13.808 -1.915 -10.686 1.00 73.38 82 GLY A C 1
ATOM 674 O O . GLY A 1 82 ? 14.049 -0.721 -10.889 1.00 73.38 82 GLY A O 1
ATOM 675 N N . LEU A 1 83 ? 12.910 -2.315 -9.782 1.00 81.00 83 LEU A N 1
ATOM 676 C CA . LEU A 1 83 ? 12.119 -1.425 -8.938 1.00 81.00 83 LEU A CA 1
ATOM 677 C C . LEU A 1 83 ? 12.991 -0.731 -7.887 1.00 81.00 83 LEU A C 1
ATOM 679 O O . LEU A 1 83 ? 12.653 0.357 -7.435 1.00 81.00 83 LEU A O 1
ATOM 683 N N . ASP A 1 84 ? 14.125 -1.332 -7.527 1.00 79.31 84 ASP A N 1
ATOM 684 C CA . ASP A 1 84 ? 15.182 -0.746 -6.699 1.00 79.31 84 ASP A CA 1
ATOM 685 C C . ASP A 1 84 ? 15.834 0.488 -7.339 1.00 79.31 84 ASP A C 1
ATOM 687 O O . ASP A 1 84 ? 16.248 1.402 -6.630 1.00 79.31 84 ASP A O 1
ATOM 691 N N . ARG A 1 85 ? 15.887 0.539 -8.675 1.00 80.31 85 ARG A N 1
ATOM 692 C CA . ARG A 1 85 ? 16.377 1.699 -9.436 1.00 80.31 85 ARG A CA 1
ATOM 693 C C . ARG A 1 85 ? 15.271 2.685 -9.780 1.00 80.31 85 ARG A C 1
ATOM 695 O O . ARG A 1 85 ? 15.536 3.872 -9.965 1.00 80.31 85 ARG A O 1
ATOM 702 N N . ALA A 1 86 ? 14.040 2.196 -9.906 1.00 87.62 86 ALA A N 1
ATOM 703 C CA . ALA A 1 86 ? 12.897 3.044 -10.193 1.00 87.62 86 ALA A CA 1
ATOM 704 C C . ALA A 1 86 ? 12.463 3.840 -8.962 1.00 87.62 86 ALA A C 1
ATOM 706 O O . ALA A 1 86 ? 12.181 5.025 -9.115 1.00 87.62 86 ALA A O 1
ATOM 707 N N . PHE A 1 87 ? 12.452 3.234 -7.772 1.00 89.50 87 PHE A N 1
ATOM 708 C CA . PHE A 1 87 ? 11.920 3.813 -6.539 1.00 89.50 87 PHE A CA 1
ATOM 709 C C . PHE A 1 87 ? 12.949 3.836 -5.413 1.00 89.50 87 PHE A C 1
ATOM 711 O O . PHE A 1 87 ? 13.707 2.892 -5.200 1.00 89.50 87 PHE A O 1
ATOM 718 N N . THR A 1 88 ? 12.901 4.891 -4.607 1.00 89.88 88 THR A N 1
ATOM 719 C CA . THR A 1 88 ? 13.570 4.918 -3.308 1.00 89.88 88 THR A CA 1
ATOM 720 C C . THR A 1 88 ? 12.927 3.914 -2.344 1.00 89.88 88 THR A C 1
ATOM 722 O O . THR A 1 88 ? 11.783 3.477 -2.507 1.00 89.88 88 THR A O 1
ATOM 725 N N . ARG A 1 89 ? 13.643 3.579 -1.264 1.00 87.81 89 ARG A N 1
ATOM 726 C CA . ARG A 1 89 ? 13.112 2.718 -0.194 1.00 87.81 89 ARG A CA 1
ATOM 727 C C . ARG A 1 89 ? 11.816 3.270 0.413 1.00 87.81 89 ARG A C 1
ATOM 729 O O . ARG A 1 89 ? 10.930 2.480 0.730 1.00 87.81 89 ARG A O 1
ATOM 736 N N . ALA A 1 90 ? 11.725 4.590 0.583 1.00 90.62 90 ALA A N 1
ATOM 737 C CA . ALA A 1 90 ? 10.551 5.250 1.147 1.00 90.62 90 ALA A CA 1
ATOM 738 C C . ALA A 1 90 ? 9.347 5.149 0.202 1.00 90.62 90 ALA A C 1
ATOM 740 O O . ALA A 1 90 ? 8.298 4.669 0.618 1.00 90.62 90 ALA A O 1
ATOM 741 N N . GLU A 1 91 ? 9.528 5.487 -1.080 1.00 93.00 91 GLU A N 1
ATOM 742 C CA . GLU A 1 91 ? 8.475 5.368 -2.100 1.00 93.00 91 GLU A CA 1
ATOM 743 C C . GLU A 1 91 ? 7.952 3.932 -2.204 1.00 93.00 91 GLU A C 1
ATOM 745 O O . GLU A 1 91 ? 6.744 3.704 -2.199 1.00 93.00 91 GLU A O 1
ATOM 750 N N . ARG A 1 92 ? 8.851 2.940 -2.212 1.00 91.75 92 ARG A N 1
ATOM 751 C CA . ARG A 1 92 ? 8.452 1.527 -2.222 1.00 91.75 92 ARG A CA 1
ATOM 752 C C . ARG A 1 92 ? 7.670 1.138 -0.967 1.00 91.75 92 ARG A C 1
ATOM 754 O O . ARG A 1 92 ? 6.712 0.378 -1.063 1.00 91.75 92 ARG A O 1
ATOM 761 N N . GLY A 1 93 ? 8.056 1.665 0.196 1.00 92.44 93 GLY A N 1
ATOM 762 C CA . GLY A 1 93 ? 7.309 1.496 1.442 1.00 92.44 93 GLY A CA 1
ATOM 763 C C . GLY A 1 93 ? 5.888 2.054 1.342 1.00 92.44 93 GLY A C 1
ATOM 764 O O . GLY A 1 93 ? 4.941 1.367 1.714 1.00 92.44 93 GLY A O 1
ATOM 765 N N . THR A 1 94 ? 5.729 3.249 0.772 1.00 95.69 94 THR A N 1
ATOM 766 C CA . THR A 1 94 ? 4.419 3.865 0.523 1.00 95.69 94 THR A CA 1
ATOM 767 C C . THR A 1 94 ? 3.557 3.015 -0.409 1.00 95.69 94 THR A C 1
ATOM 769 O O . THR A 1 94 ? 2.408 2.733 -0.077 1.00 95.69 94 THR A O 1
ATOM 772 N N . LEU A 1 95 ? 4.109 2.555 -1.537 1.00 95.81 95 LEU A N 1
ATOM 773 C CA . LEU A 1 95 ? 3.384 1.694 -2.478 1.00 95.81 95 LEU A CA 1
ATOM 774 C C . LEU A 1 95 ? 2.957 0.377 -1.817 1.00 95.81 95 LEU A C 1
ATOM 776 O O . LEU A 1 95 ? 1.810 -0.036 -1.957 1.00 95.81 95 LEU A O 1
ATOM 780 N N . LEU A 1 96 ? 3.849 -0.253 -1.047 1.00 95.44 96 LEU A N 1
ATOM 781 C CA . LEU A 1 96 ? 3.565 -1.508 -0.350 1.00 95.44 96 LEU A CA 1
ATOM 782 C C . LEU A 1 96 ? 2.443 -1.354 0.686 1.00 95.44 96 LEU A C 1
ATOM 784 O O . LEU A 1 96 ? 1.556 -2.205 0.767 1.00 95.44 96 LEU A O 1
ATOM 788 N N . VAL A 1 97 ? 2.473 -0.274 1.471 1.00 96.62 97 VAL A N 1
ATOM 789 C CA . VAL A 1 97 ? 1.405 0.043 2.428 1.00 96.62 97 VAL A CA 1
ATOM 790 C C . VAL A 1 97 ? 0.077 0.215 1.699 1.00 96.62 97 VAL A C 1
ATOM 792 O O . VAL A 1 97 ? -0.920 -0.358 2.130 1.00 96.62 97 VAL A O 1
ATOM 795 N N . GLU A 1 98 ? 0.058 0.928 0.572 1.00 97.44 98 GLU A N 1
ATOM 796 C CA . GLU A 1 98 ? -1.191 1.152 -0.156 1.00 97.44 98 GLU A CA 1
ATOM 797 C C . GLU A 1 98 ? -1.729 -0.081 -0.868 1.00 97.44 98 GLU A C 1
ATOM 799 O O . GLU A 1 98 ? -2.945 -0.277 -0.879 1.00 97.44 98 GLU A O 1
ATOM 804 N N . VAL A 1 99 ? -0.864 -0.963 -1.372 1.00 97.38 99 VAL A N 1
ATOM 805 C CA . VAL A 1 99 ? -1.299 -2.271 -1.878 1.00 97.38 99 VAL A CA 1
ATOM 806 C C . VAL A 1 99 ? -1.980 -3.053 -0.756 1.00 97.38 99 VAL A C 1
ATOM 808 O O . VAL A 1 99 ? -3.126 -3.468 -0.913 1.00 97.38 99 VAL A O 1
ATOM 811 N N . ARG A 1 100 ? -1.342 -3.175 0.414 1.00 97.06 100 ARG A N 1
ATOM 812 C CA . ARG A 1 100 ? -1.909 -3.896 1.569 1.00 97.06 100 ARG A CA 1
ATOM 813 C C . ARG A 1 100 ? -3.221 -3.297 2.057 1.00 97.06 100 ARG A C 1
ATOM 815 O O . ARG A 1 100 ? -4.180 -4.031 2.290 1.00 97.06 100 ARG A O 1
ATOM 822 N N . ASN A 1 101 ? -3.289 -1.973 2.167 1.00 96.06 101 ASN A N 1
ATOM 823 C CA . ASN A 1 101 ? -4.512 -1.274 2.545 1.00 96.06 101 ASN A CA 1
ATOM 824 C C . ASN A 1 101 ? -5.636 -1.563 1.551 1.00 96.06 101 ASN A C 1
ATOM 826 O O . ASN A 1 101 ? -6.762 -1.847 1.960 1.00 96.06 101 ASN A O 1
ATOM 830 N N . ARG A 1 102 ? -5.343 -1.532 0.246 1.00 96.75 102 ARG A N 1
ATOM 831 C CA . ARG A 1 102 ? -6.346 -1.811 -0.779 1.00 96.75 102 ARG A CA 1
ATOM 832 C C . ARG A 1 102 ? -6.845 -3.252 -0.715 1.00 96.75 102 ARG A C 1
ATOM 834 O O . ARG A 1 102 ? -8.057 -3.451 -0.731 1.00 96.75 102 ARG A O 1
ATOM 841 N N . ARG A 1 103 ? -5.945 -4.228 -0.571 1.00 97.00 103 ARG A N 1
ATOM 842 C CA . ARG A 1 103 ? -6.299 -5.646 -0.384 1.00 97.00 103 ARG A CA 1
ATOM 843 C C . ARG A 1 103 ? -7.197 -5.847 0.836 1.00 97.00 103 ARG A C 1
ATOM 845 O O . ARG A 1 103 ? -8.253 -6.463 0.732 1.00 97.00 103 ARG A O 1
ATOM 852 N N . GLN A 1 104 ? -6.848 -5.227 1.966 1.00 95.81 104 GLN A N 1
ATOM 853 C CA . GLN A 1 104 ? -7.663 -5.278 3.181 1.00 95.81 104 GLN A CA 1
ATOM 854 C C . GLN A 1 104 ? -9.054 -4.662 2.976 1.00 95.81 104 GLN A C 1
ATOM 856 O O . GLN A 1 104 ? -10.042 -5.191 3.482 1.00 95.81 104 GLN A O 1
ATOM 861 N N . LEU A 1 105 ? 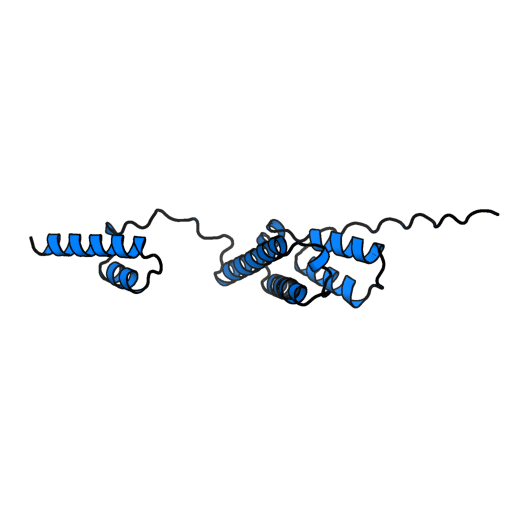-9.161 -3.548 2.245 1.00 95.50 105 LEU A N 1
ATOM 862 C CA . LEU A 1 105 ? -10.457 -2.949 1.924 1.00 95.50 105 LEU A CA 1
ATOM 863 C C . LEU A 1 105 ? -11.312 -3.886 1.069 1.00 95.50 105 LEU A C 1
ATOM 865 O O . LEU A 1 105 ? -12.477 -4.093 1.408 1.00 95.50 105 LEU A O 1
ATOM 869 N N . LEU A 1 106 ? -10.733 -4.493 0.028 1.00 95.19 106 LEU A N 1
ATOM 870 C CA . LEU A 1 106 ? -11.431 -5.463 -0.818 1.00 95.19 106 LEU A CA 1
ATOM 871 C C . LEU A 1 106 ? -11.890 -6.688 -0.015 1.00 95.19 106 LEU A C 1
ATOM 873 O O . LEU A 1 106 ? -13.050 -7.074 -0.130 1.00 95.19 106 LEU A O 1
ATOM 877 N N . ALA A 1 107 ? -11.039 -7.229 0.863 1.00 94.75 107 ALA A N 1
ATOM 878 C CA . ALA A 1 107 ? -11.387 -8.342 1.751 1.00 94.75 107 ALA A CA 1
ATOM 879 C C . ALA A 1 107 ? -12.548 -8.009 2.708 1.00 94.75 107 ALA A C 1
ATOM 881 O O . ALA A 1 107 ? -13.344 -8.874 3.058 1.00 94.75 107 ALA A O 1
ATOM 882 N N . LEU A 1 108 ? -12.679 -6.740 3.107 1.00 93.81 108 LEU A N 1
ATOM 883 C CA . LEU A 1 108 ? -13.794 -6.241 3.918 1.00 93.81 108 LEU A CA 1
ATOM 884 C C . LEU A 1 108 ? -15.038 -5.865 3.089 1.00 93.81 108 LEU A C 1
ATOM 886 O O . LEU A 1 108 ? -15.993 -5.329 3.656 1.00 93.81 108 LEU A O 1
ATOM 890 N N . GLY A 1 109 ? -15.025 -6.061 1.766 1.00 93.19 109 GLY A N 1
ATOM 891 C CA . GLY A 1 109 ? -16.097 -5.632 0.862 1.00 93.19 109 GLY A CA 1
ATOM 892 C C . GLY A 1 109 ? -16.236 -4.108 0.746 1.00 93.19 109 GLY A C 1
ATOM 893 O O . GLY A 1 109 ? -17.307 -3.599 0.422 1.00 93.19 109 GLY A O 1
ATOM 894 N N . ARG A 1 110 ? -15.176 -3.350 1.052 1.00 89.88 110 ARG A N 1
ATOM 895 C CA . ARG A 1 110 ? -15.177 -1.881 1.080 1.00 89.88 110 ARG A CA 1
ATOM 896 C C . ARG A 1 110 ? -14.415 -1.302 -0.100 1.00 89.88 110 ARG A C 1
ATOM 898 O O . ARG A 1 110 ? -13.343 -1.768 -0.465 1.00 89.88 110 ARG A O 1
ATOM 905 N N . GLN A 1 111 ? -14.934 -0.202 -0.639 1.00 87.44 111 GLN A N 1
ATOM 906 C CA . GLN A 1 111 ? -14.241 0.560 -1.680 1.00 87.44 111 GLN A CA 1
ATOM 907 C C . GLN A 1 111 ? -13.364 1.683 -1.120 1.00 87.44 111 GLN A C 1
ATOM 909 O O . GLN A 1 111 ? -12.421 2.099 -1.786 1.00 87.44 111 GLN A O 1
ATOM 914 N N . ALA A 1 112 ? -13.634 2.140 0.103 1.00 86.38 112 ALA A N 1
ATOM 915 C CA . ALA A 1 112 ? -12.893 3.209 0.758 1.00 86.38 112 ALA A CA 1
ATOM 916 C C . ALA A 1 112 ? -12.725 2.929 2.263 1.00 86.38 112 ALA A C 1
ATOM 918 O O . ALA A 1 112 ? -13.537 2.195 2.846 1.00 86.38 112 ALA A O 1
ATOM 919 N N . PRO A 1 113 ? -11.698 3.511 2.913 1.00 83.75 113 PRO A N 1
ATOM 920 C CA . PRO A 1 113 ? -11.579 3.495 4.365 1.00 83.75 113 PRO A CA 1
ATOM 921 C C . PRO A 1 113 ? -12.835 4.052 5.036 1.00 83.75 113 PRO A C 1
ATOM 923 O O . PRO A 1 113 ? -13.471 4.976 4.528 1.00 83.75 113 PRO A O 1
ATOM 926 N N . LYS A 1 114 ? -13.170 3.521 6.217 1.00 82.19 114 LYS A N 1
ATOM 927 C CA . LYS A 1 114 ? -14.230 4.114 7.036 1.00 82.19 114 LYS A CA 1
ATOM 928 C C . LYS A 1 114 ? -13.790 5.538 7.411 1.00 82.19 114 LYS A C 1
ATOM 930 O O . LYS A 1 114 ? -12.678 5.679 7.930 1.00 82.19 114 LYS A O 1
ATOM 935 N N . PRO A 1 115 ? -14.619 6.574 7.187 1.00 79.25 115 PRO A N 1
ATOM 936 C CA . PRO A 1 115 ? -14.290 7.911 7.659 1.00 79.25 115 PRO A CA 1
ATOM 937 C C . PRO A 1 115 ? -14.066 7.860 9.171 1.00 79.25 115 PRO A C 1
ATOM 939 O O . PRO A 1 115 ? -14.755 7.118 9.883 1.00 79.25 115 PRO A O 1
ATOM 942 N N . LYS A 1 116 ? -13.084 8.620 9.673 1.00 78.12 116 LYS A N 1
ATOM 943 C CA . LYS A 1 116 ? -12.903 8.753 11.121 1.00 78.12 116 LYS A CA 1
ATOM 944 C C . LYS A 1 116 ? -14.216 9.285 11.695 1.00 78.12 116 LYS A C 1
ATOM 946 O O . LYS A 1 116 ? -14.665 10.361 11.312 1.00 78.12 116 LYS A O 1
ATOM 951 N N . GLY A 1 117 ? -14.847 8.490 12.556 1.00 73.19 117 GLY A N 1
ATOM 952 C CA . GLY A 1 117 ? -16.061 8.901 13.248 1.00 73.19 117 GLY A CA 1
ATOM 953 C C . GLY A 1 117 ? -15.770 10.005 14.259 1.00 73.19 117 GLY A C 1
ATOM 954 O O . GLY A 1 117 ? -14.610 10.355 14.502 1.00 73.19 117 GLY A O 1
ATOM 955 N N . ALA A 1 118 ? -16.831 10.516 14.885 1.00 76.69 118 ALA A N 1
ATOM 956 C CA . ALA A 1 118 ? -16.692 11.366 16.059 1.00 76.69 118 ALA A CA 1
ATOM 957 C C . ALA A 1 118 ? -15.745 10.707 17.075 1.00 76.69 118 ALA A C 1
ATOM 959 O O . ALA A 1 118 ? -15.706 9.477 17.205 1.00 76.69 118 ALA A O 1
ATOM 960 N N . ARG A 1 119 ? -14.959 11.528 17.783 1.00 78.81 119 ARG A N 1
ATOM 961 C CA . ARG A 1 119 ? -14.131 11.025 18.884 1.00 78.81 119 ARG A CA 1
ATOM 962 C C . ARG A 1 119 ? -15.034 10.239 19.837 1.00 78.81 119 ARG A C 1
ATOM 964 O O . ARG A 1 119 ? -16.100 10.723 20.199 1.00 78.81 119 ARG A O 1
ATOM 971 N N . MET A 1 120 ? -14.602 9.038 20.213 1.00 80.31 120 MET A N 1
ATOM 972 C CA . MET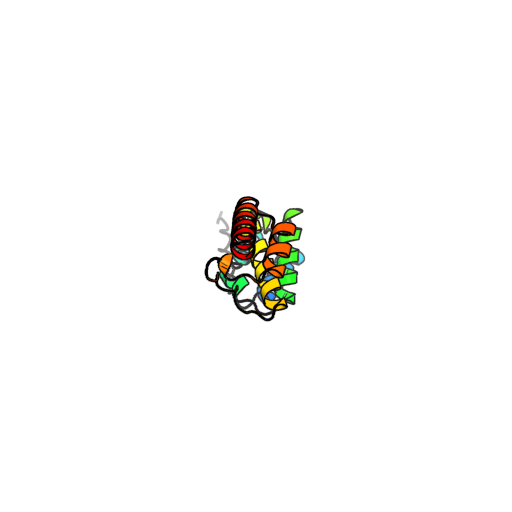 A 1 120 ? -15.324 8.195 21.163 1.00 80.31 120 MET A CA 1
ATOM 973 C C . MET A 1 120 ? -15.543 8.978 22.463 1.00 80.31 120 MET A C 1
ATOM 975 O O . MET A 1 120 ? -14.564 9.385 23.089 1.00 80.31 120 MET A O 1
ATOM 979 N N . ASP A 1 121 ? -16.802 9.191 22.853 1.00 85.81 121 ASP A N 1
ATOM 980 C CA . ASP A 1 121 ? -17.146 9.739 24.167 1.00 85.81 121 ASP A CA 1
ATOM 981 C C . ASP A 1 121 ? -17.267 8.577 25.168 1.00 85.81 121 ASP A C 1
ATOM 983 O O . ASP A 1 121 ? -18.186 7.760 25.037 1.00 85.81 121 ASP A O 1
ATOM 987 N N . PRO A 1 122 ? -16.366 8.470 26.168 1.00 87.44 122 PRO A N 1
ATOM 988 C CA . PRO A 1 122 ? -16.439 7.436 27.195 1.00 87.44 122 PRO A CA 1
ATOM 989 C C . PRO A 1 122 ? -17.777 7.393 27.937 1.00 87.44 122 PRO A C 1
ATOM 991 O O . PRO A 1 122 ? -18.187 6.323 28.378 1.00 87.44 122 PRO A O 1
ATOM 994 N N . ARG A 1 123 ? -18.481 8.527 28.046 1.00 88.69 123 ARG A N 1
ATOM 995 C CA . ARG A 1 123 ? -19.771 8.630 28.745 1.00 88.69 123 ARG A CA 1
ATOM 996 C C . ARG A 1 123 ? -20.883 7.855 28.044 1.00 88.69 123 ARG A C 1
ATOM 998 O O . ARG A 1 123 ? -21.801 7.388 28.704 1.00 88.69 123 ARG A O 1
ATOM 1005 N N . CYS A 1 124 ? -20.767 7.657 26.733 1.00 88.88 124 CYS A N 1
ATOM 1006 C CA . CYS A 1 124 ? -21.741 6.912 25.936 1.00 88.88 124 CYS A CA 1
ATOM 1007 C C . CYS A 1 124 ? -21.453 5.402 25.882 1.00 88.88 124 CYS A C 1
ATOM 1009 O O . CYS A 1 124 ? -22.225 4.656 25.284 1.00 88.88 124 CYS A O 1
ATOM 1011 N N . LEU A 1 125 ? -20.340 4.930 26.460 1.00 90.31 125 LEU A N 1
ATOM 1012 C CA . LEU A 1 125 ? -19.987 3.511 26.426 1.00 90.31 125 LEU A CA 1
ATOM 1013 C C . LEU A 1 125 ? -20.812 2.706 27.441 1.00 90.31 125 LEU A C 1
ATOM 1015 O O . LEU A 1 125 ? -20.881 3.108 28.606 1.00 90.31 125 LEU A O 1
ATOM 1019 N N . PRO A 1 126 ? -21.346 1.530 27.066 1.00 93.44 126 PRO A N 1
ATOM 1020 C CA . PRO A 1 126 ? -21.842 0.551 28.029 1.00 93.44 126 PRO A CA 1
ATOM 1021 C C . PRO A 1 126 ? -20.738 0.119 29.001 1.00 93.44 126 PRO A C 1
ATOM 1023 O O . PRO A 1 126 ? -19.565 0.065 28.627 1.00 93.44 126 PRO A O 1
ATOM 1026 N N . ASP A 1 127 ? -21.101 -0.234 30.233 1.00 92.44 127 ASP A N 1
ATOM 1027 C CA . ASP A 1 127 ? -20.132 -0.600 31.277 1.00 92.44 127 ASP A CA 1
ATOM 1028 C C . ASP A 1 127 ? -19.190 -1.736 30.871 1.00 92.44 127 ASP A C 1
ATOM 1030 O O . ASP A 1 127 ? -17.989 -1.678 31.141 1.00 92.44 127 ASP A O 1
ATOM 1034 N N . ASP A 1 128 ? -19.710 -2.759 30.195 1.00 93.25 128 ASP A N 1
ATOM 1035 C CA . ASP A 1 128 ? -18.903 -3.904 29.773 1.00 93.25 128 ASP A CA 1
ATOM 1036 C C . ASP A 1 128 ? -17.932 -3.537 28.651 1.00 93.25 128 ASP A C 1
ATOM 1038 O O . ASP A 1 128 ? -16.789 -4.000 28.636 1.00 93.25 128 ASP A O 1
ATOM 1042 N N . ALA A 1 129 ? -18.346 -2.648 27.744 1.00 92.38 129 ALA A N 1
ATOM 1043 C CA . ALA A 1 129 ? -17.468 -2.105 26.715 1.00 92.38 129 ALA A CA 1
ATOM 1044 C C . ALA A 1 129 ? -16.367 -1.236 27.339 1.00 92.38 129 ALA A C 1
ATOM 1046 O O . ALA A 1 129 ? -15.204 -1.359 26.957 1.00 92.38 129 ALA A O 1
ATOM 1047 N N . LEU A 1 130 ? -16.713 -0.418 28.340 1.00 94.50 130 LEU A N 1
ATOM 1048 C CA . LEU A 1 130 ? -15.763 0.394 29.099 1.00 94.50 130 LEU A CA 1
ATOM 1049 C C . LEU A 1 130 ? -14.718 -0.487 29.802 1.00 94.50 130 LEU A C 1
ATOM 1051 O O . LEU A 1 130 ? -13.519 -0.252 29.654 1.00 94.50 130 LEU A O 1
ATOM 1055 N N . LYS A 1 131 ? -15.151 -1.540 30.510 1.00 94.94 131 LYS A N 1
ATOM 1056 C CA . LYS A 1 131 ? -14.253 -2.507 31.167 1.00 94.94 131 LYS A CA 1
ATOM 1057 C C . LYS A 1 131 ? -13.331 -3.204 30.169 1.00 94.94 131 LYS A C 1
ATOM 1059 O O . LYS A 1 131 ? -12.126 -3.257 30.400 1.00 94.94 131 LYS A O 1
ATOM 1064 N N . ARG A 1 132 ? -13.881 -3.700 29.057 1.00 95.56 132 ARG A N 1
ATOM 1065 C CA . ARG A 1 132 ? -13.108 -4.397 28.020 1.00 95.56 132 ARG A CA 1
ATOM 1066 C C . ARG A 1 132 ? -12.063 -3.480 27.386 1.00 95.56 132 ARG A C 1
ATOM 1068 O O . ARG A 1 132 ? -10.912 -3.875 27.256 1.00 95.56 132 ARG A O 1
ATOM 1075 N N . LEU A 1 133 ? -12.434 -2.242 27.055 1.00 93.62 133 LEU A N 1
ATOM 1076 C CA . LEU A 1 133 ? -11.513 -1.271 26.463 1.00 93.62 133 LEU A CA 1
ATOM 1077 C C . LEU A 1 133 ? -10.382 -0.883 27.419 1.00 93.62 133 LEU A C 1
ATOM 1079 O O . LEU A 1 133 ? -9.244 -0.773 26.981 1.00 93.62 133 LEU A O 1
ATOM 1083 N N . ILE A 1 134 ? -10.650 -0.747 28.721 1.00 94.38 134 ILE A N 1
ATOM 1084 C CA . ILE A 1 134 ? -9.591 -0.512 29.719 1.00 94.38 134 ILE A CA 1
ATOM 1085 C C . ILE A 1 134 ? -8.553 -1.646 29.714 1.00 94.38 134 ILE A C 1
ATOM 1087 O O . ILE A 1 134 ? -7.380 -1.389 29.972 1.00 94.38 134 ILE A O 1
ATOM 1091 N N . GLN A 1 135 ? -8.969 -2.884 29.435 1.00 95.44 135 GLN A N 1
ATOM 1092 C CA . GLN A 1 135 ? -8.085 -4.053 29.428 1.00 95.44 135 GLN A CA 1
ATOM 1093 C C . GLN A 1 135 ? -7.302 -4.217 28.120 1.00 95.44 135 GLN A C 1
ATOM 1095 O O . GLN A 1 135 ? -6.188 -4.729 28.152 1.00 95.44 135 GLN A O 1
ATOM 1100 N N . SER A 1 136 ? -7.875 -3.825 26.979 1.00 94.44 136 SER A N 1
ATOM 1101 C CA . SER A 1 136 ? -7.321 -4.161 25.660 1.00 94.44 136 SER A CA 1
ATOM 1102 C C . SER A 1 136 ? -6.757 -2.978 24.868 1.00 94.44 136 SER A C 1
ATOM 1104 O O . SER A 1 136 ? -6.194 -3.191 23.795 1.00 94.44 136 SER A O 1
ATOM 1106 N N . HIS A 1 137 ? -6.958 -1.731 25.306 1.00 91.44 137 HIS A N 1
ATOM 1107 C CA . HIS A 1 137 ? -6.543 -0.560 24.531 1.00 91.44 137 HIS A CA 1
ATOM 1108 C C . HIS A 1 137 ? -5.035 -0.292 24.670 1.00 91.44 137 HIS A C 1
ATOM 1110 O O . HIS A 1 137 ? -4.506 -0.252 25.775 1.00 91.44 137 HIS A O 1
ATOM 1116 N N . ALA A 1 138 ? -4.347 -0.075 23.545 1.00 91.38 138 ALA A N 1
ATOM 1117 C CA . ALA A 1 138 ? -2.890 0.108 23.518 1.00 91.38 138 ALA A CA 1
ATOM 1118 C C . ALA A 1 138 ? -2.425 1.506 23.975 1.00 91.38 138 ALA A C 1
ATOM 1120 O O . ALA A 1 138 ? -1.301 1.670 24.439 1.00 91.38 138 ALA A O 1
ATOM 1121 N N . ASP A 1 139 ? -3.276 2.523 23.824 1.00 91.88 139 ASP A N 1
ATOM 1122 C CA . ASP A 1 139 ? -2.970 3.902 24.225 1.00 91.88 139 ASP A CA 1
ATOM 1123 C C . ASP A 1 139 ? -3.270 4.135 25.715 1.00 91.88 139 ASP A C 1
ATOM 1125 O O . ASP A 1 139 ? -4.435 4.120 26.128 1.00 91.88 139 ASP A O 1
ATOM 1129 N N . VAL A 1 140 ? -2.218 4.400 26.495 1.00 91.88 140 VAL A N 1
ATOM 1130 C CA . VAL A 1 140 ? -2.281 4.660 27.942 1.00 91.88 140 VAL A CA 1
ATOM 1131 C C . VAL A 1 140 ? -3.129 5.894 28.266 1.00 91.88 140 VAL A C 1
ATOM 1133 O O . VAL A 1 140 ? -3.935 5.854 29.194 1.00 91.88 140 VAL A O 1
ATOM 1136 N N . ALA A 1 141 ? -3.037 6.963 27.469 1.00 90.56 141 ALA A N 1
ATOM 1137 C CA . ALA A 1 141 ? -3.800 8.187 27.714 1.00 90.56 141 ALA A CA 1
ATOM 1138 C C . ALA A 1 141 ? -5.311 7.961 27.539 1.00 90.56 141 ALA A C 1
ATOM 1140 O O . ALA A 1 141 ? -6.135 8.564 28.237 1.00 90.56 141 ALA A O 1
ATOM 1141 N N . VAL A 1 142 ? -5.691 7.064 26.624 1.00 90.31 142 VAL A N 1
ATOM 1142 C CA . VAL A 1 142 ? -7.085 6.632 26.464 1.00 90.31 142 VAL A CA 1
ATOM 1143 C C . VAL A 1 142 ? -7.515 5.770 27.648 1.00 90.31 142 VAL A C 1
ATOM 1145 O O . VAL A 1 142 ? -8.595 6.003 28.190 1.00 90.31 142 VAL A O 1
ATOM 1148 N N . VAL A 1 143 ? -6.680 4.826 28.092 1.00 94.25 143 VAL A N 1
ATOM 1149 C CA . VAL A 1 143 ? -6.975 3.974 29.257 1.00 94.25 143 VAL A CA 1
ATOM 1150 C C . VAL A 1 143 ? -7.229 4.812 30.511 1.00 94.25 143 VAL A C 1
ATOM 1152 O O . VAL A 1 143 ? -8.227 4.585 31.196 1.00 94.25 143 VAL A O 1
ATOM 1155 N N . ASP A 1 144 ? -6.405 5.823 30.781 1.00 95.06 144 ASP A N 1
ATOM 1156 C CA . ASP A 1 144 ? -6.585 6.699 31.944 1.00 95.06 144 ASP A CA 1
ATOM 1157 C C . ASP A 1 144 ? -7.891 7.491 31.873 1.00 95.06 144 ASP A C 1
ATOM 1159 O O . ASP A 1 144 ? -8.612 7.613 32.867 1.00 95.06 144 ASP A O 1
ATOM 1163 N N . ARG A 1 145 ? -8.260 7.973 30.680 1.00 93.31 145 ARG A N 1
ATOM 1164 C CA . ARG A 1 145 ? -9.551 8.638 30.469 1.00 93.31 145 ARG A CA 1
ATOM 1165 C C . ARG A 1 145 ? -10.726 7.694 30.745 1.00 93.31 145 ARG A C 1
ATOM 1167 O O . ARG A 1 145 ? -11.701 8.111 31.367 1.00 93.31 145 ARG A O 1
ATOM 1174 N N . LEU A 1 146 ? -10.636 6.437 30.313 1.00 94.62 146 LEU A N 1
ATOM 1175 C CA . LEU A 1 146 ? -11.668 5.423 30.554 1.00 94.62 146 LEU A CA 1
ATOM 1176 C C . LEU A 1 146 ? -11.756 5.033 32.039 1.00 94.62 146 LEU A C 1
ATOM 1178 O O . LEU A 1 146 ? -12.854 4.820 32.552 1.00 94.62 146 LEU A O 1
ATOM 1182 N N . ARG A 1 147 ? -10.623 4.976 32.752 1.00 95.00 147 ARG A N 1
ATOM 1183 C CA . ARG A 1 147 ? -10.582 4.705 34.199 1.00 95.00 147 ARG A CA 1
ATOM 1184 C C . ARG A 1 147 ? -11.255 5.809 35.009 1.00 95.00 147 ARG A C 1
ATOM 1186 O O . ARG A 1 147 ? -12.106 5.489 35.833 1.00 95.00 147 ARG A O 1
ATOM 1193 N N . ARG A 1 148 ? -10.968 7.081 34.706 1.00 95.50 148 ARG A N 1
ATOM 1194 C CA . ARG A 1 148 ? -11.642 8.231 35.342 1.00 95.50 148 ARG A CA 1
ATOM 1195 C C . ARG A 1 148 ? -13.152 8.196 35.134 1.00 95.50 148 ARG A C 1
ATOM 1197 O O . ARG A 1 148 ? -13.912 8.447 36.061 1.00 95.50 148 ARG A O 1
ATOM 1204 N N . GLU A 1 149 ? -13.595 7.837 33.931 1.00 95.00 149 GLU A N 1
ATOM 1205 C CA . GLU A 1 149 ? -15.022 7.670 33.648 1.00 95.00 149 GLU A CA 1
ATOM 1206 C C . GLU A 1 149 ? -15.639 6.520 34.461 1.00 95.00 149 GLU A C 1
ATOM 1208 O O . GLU A 1 149 ? -16.731 6.662 35.008 1.00 95.00 149 GLU A O 1
ATOM 1213 N N . ARG A 1 150 ? -14.931 5.391 34.603 1.00 94.44 150 ARG A N 1
ATOM 1214 C CA . ARG A 1 150 ? -15.376 4.275 35.452 1.00 94.44 150 ARG A CA 1
ATOM 1215 C C . ARG A 1 150 ? -15.507 4.695 36.919 1.00 94.44 150 ARG A C 1
ATOM 1217 O O . ARG A 1 150 ? -16.469 4.307 37.574 1.00 94.44 150 ARG A O 1
ATOM 1224 N N . GLU A 1 151 ? -14.545 5.459 37.429 1.00 94.88 151 GLU A N 1
ATOM 1225 C CA . GLU A 1 151 ? -14.552 5.990 38.797 1.00 94.88 151 GLU A CA 1
ATOM 1226 C C . GLU A 1 151 ? -15.710 6.966 39.012 1.00 94.88 151 GLU A C 1
ATOM 1228 O O . GLU A 1 151 ? -16.455 6.805 39.977 1.00 94.88 151 GLU A O 1
ATOM 1233 N N . ARG A 1 152 ? -15.941 7.893 38.071 1.00 94.25 152 ARG A N 1
ATOM 1234 C CA . ARG A 1 152 ? -17.092 8.810 38.091 1.00 94.25 152 ARG A CA 1
ATOM 1235 C C . ARG A 1 152 ? -18.413 8.049 38.230 1.00 94.25 152 ARG A C 1
ATOM 1237 O O . ARG A 1 152 ? -19.183 8.330 39.143 1.00 94.25 152 ARG A O 1
ATOM 1244 N N . ARG A 1 153 ? -18.638 7.027 37.394 1.00 93.31 153 ARG A N 1
ATOM 1245 C CA . ARG A 1 153 ? -19.847 6.181 37.462 1.00 93.31 153 ARG A CA 1
ATOM 1246 C C . ARG A 1 153 ? -19.970 5.420 38.781 1.00 93.31 153 ARG A C 1
ATOM 1248 O O . ARG A 1 153 ? -21.079 5.165 39.236 1.00 93.31 153 ARG A O 1
ATOM 1255 N N . ALA A 1 154 ? -18.851 5.009 39.380 1.00 91.38 154 ALA A N 1
ATOM 1256 C CA . ALA A 1 154 ? -18.860 4.306 40.659 1.00 91.38 154 ALA A CA 1
ATOM 1257 C C . ALA A 1 154 ? -19.266 5.225 41.819 1.00 91.38 154 ALA A C 1
ATOM 1259 O O . ALA A 1 154 ? -19.944 4.760 42.731 1.00 91.38 154 ALA A O 1
ATOM 1260 N N . VAL A 1 155 ? -18.884 6.506 41.772 1.00 92.00 155 VAL A N 1
ATOM 1261 C CA . VAL A 1 155 ? -19.343 7.528 42.726 1.00 92.00 155 VAL A CA 1
ATOM 1262 C C . VAL A 1 155 ? -20.832 7.817 42.523 1.00 92.00 155 VAL A C 1
ATOM 1264 O O . VAL A 1 155 ? -21.587 7.754 43.485 1.00 92.00 155 VAL A O 1
ATOM 1267 N N . GLU A 1 156 ? -21.275 8.020 41.278 1.00 89.12 156 GLU A N 1
ATOM 1268 C CA . GLU A 1 156 ? -22.685 8.301 40.935 1.00 89.12 156 GLU A CA 1
ATOM 1269 C C . GLU A 1 156 ? -23.663 7.179 41.306 1.00 89.12 156 GLU A C 1
ATOM 1271 O O . GLU A 1 156 ? -24.846 7.434 41.462 1.00 89.12 156 GLU A O 1
ATOM 1276 N N . ARG A 1 157 ? -23.193 5.934 41.428 1.00 86.44 157 ARG A N 1
ATOM 1277 C CA . ARG A 1 157 ? -24.024 4.796 41.862 1.00 86.44 157 ARG A CA 1
ATOM 1278 C C . ARG A 1 157 ? -24.029 4.569 43.371 1.00 86.44 157 ARG A C 1
ATOM 1280 O O . ARG A 1 157 ? -24.781 3.719 43.838 1.00 86.44 157 ARG A O 1
ATOM 1287 N N . ARG A 1 158 ? -23.111 5.208 44.101 1.00 76.62 158 ARG A N 1
ATOM 1288 C CA . ARG A 1 158 ? -22.956 5.068 45.558 1.00 76.62 158 ARG A CA 1
ATOM 1289 C C . ARG A 1 158 ? -23.569 6.234 46.334 1.00 76.62 158 ARG A C 1
ATOM 1291 O O . ARG A 1 158 ? -23.797 6.061 47.528 1.00 76.62 158 ARG A O 1
ATOM 1298 N N . GLY A 1 159 ? -23.753 7.387 45.691 1.00 58.59 159 GLY A N 1
ATOM 1299 C CA . GLY A 1 159 ? -24.581 8.492 46.185 1.00 58.59 159 GLY A CA 1
ATOM 1300 C C . GLY A 1 159 ? -26.023 8.320 45.746 1.00 58.59 159 GLY A C 1
ATOM 1301 O O . GLY A 1 159 ? -26.900 8.765 46.512 1.00 58.59 159 GLY A O 1
#

Foldseek 3Di:
DPDDDPDDDPQDDQDDDDALQVLLVVLCCLVPPDDDDPSS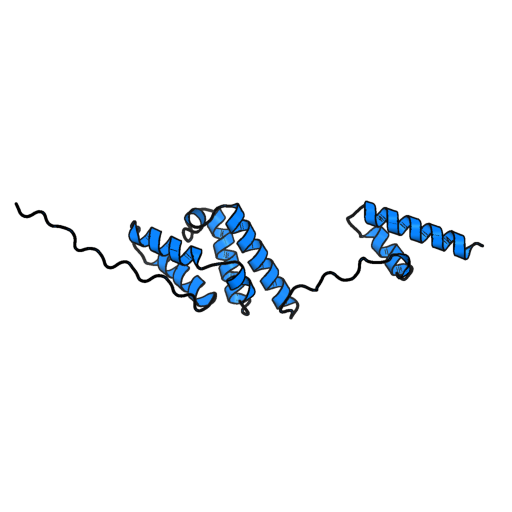LVNLLRSLVVDDLVRLLPHQDLVSLVSVLVQLVVVVVDDRSNNVVNDDPVRSVVSNVSSVVNNVCNVVVHSDDDPDDPDDDLLPDDPVRLVVCLVPPPDPVVNVVSVVNVVVVVVVVVD